Protein AF-A0A074V867-F1 (afdb_monomer)

Radius of gyration: 26.37 Å; Cα contacts (8 Å, |Δi|>4): 200; chains: 1; bounding box: 48×87×54 Å

Nearest PDB structures (foldseek):
  7bl5-assembly1_7  TM=7.070E-01  e=6.295E-13  Escherichia coli str. K-12 substr. MG1655
  1v9f-assembly1_A  TM=9.828E-01  e=3.959E-04  Escherichia coli
  7aoi-assembly1_XP  TM=4.740E-01  e=5.397E-05  Trypanosoma brucei
  5z81-assembly1_C  TM=8.883E-01  e=3.173E-02  Vibrio cholerae O395
  7oyc-assembly1_E2  TM=6.529E-01  e=2.178E-01  Xenopus laevis

InterPro domains:
  IPR002942 RNA-binding S4 domain [PF01479] (41-83)
  IPR036986 RNA-binding S4 domain superfamily [G3DSA:3.10.290.10] (28-96)

Secondary structure (DSSP, 8-state):
--------------------------EEEEEE--GGGTTSBHHHHHHHH-TTS-HHHHHHHHHTT-EEETTEE--TTPBP-SSPEEEEEE---GGGGGG--------EEEE-SS-EEE-PPTT--SS-BTTBSSSSHHHHHHHH-GGGGG--

pLDDT: mean 81.66, std 17.99, range [36.31, 97.25]

Sequence (152 aa):
MKDTSLLENDDDYNDDLPFTADDSTQSYKNWTVPNELAGLRLDAALAKLAPEFSRSRLTAGIKDGHVTVNGSVVPPKYKLIGGEAIQAAIQQDESQLAFIPQAMSLDIIYEDDSVLVLNKPAGLVVHPAAGNWQGTLLNGLLAYCPALTQVP

Mean predicted aligned error: 13.16 Å

Structure (mmCIF, N/CA/C/O backbone):
data_AF-A0A074V867-F1
#
_entry.id   AF-A0A074V867-F1
#
loop_
_atom_site.group_PDB
_atom_site.id
_atom_site.type_symbol
_atom_site.label_atom_id
_atom_site.label_alt_id
_atom_site.label_comp_id
_atom_site.label_asym_id
_atom_site.label_entity_id
_atom_site.label_seq_id
_atom_site.pdbx_PDB_ins_code
_atom_site.Cartn_x
_atom_site.Cartn_y
_atom_site.Cartn_z
_atom_site.occupancy
_atom_site.B_iso_or_equiv
_atom_site.auth_seq_id
_atom_site.auth_comp_id
_atom_site.auth_asym_id
_atom_site.auth_atom_id
_atom_site.pdbx_PDB_model_num
ATOM 1 N N . MET A 1 1 ? 20.063 73.993 -5.279 1.00 46.00 1 MET A N 1
ATOM 2 C CA . MET A 1 1 ? 18.841 74.088 -6.105 1.00 46.00 1 MET A CA 1
ATOM 3 C C . MET A 1 1 ? 18.979 73.190 -7.322 1.00 46.00 1 MET A C 1
ATOM 5 O O . MET A 1 1 ? 19.557 73.611 -8.317 1.00 46.00 1 MET A O 1
ATOM 9 N N . LYS A 1 2 ? 18.496 71.954 -7.195 1.00 36.59 2 LYS A N 1
ATOM 10 C CA . LYS A 1 2 ? 17.639 71.247 -8.156 1.00 36.59 2 LYS A CA 1
ATOM 11 C C . LYS A 1 2 ? 17.345 69.870 -7.562 1.00 36.59 2 LYS A C 1
ATOM 13 O O . LYS A 1 2 ? 18.246 69.053 -7.421 1.00 36.59 2 LYS A O 1
ATOM 18 N N . ASP A 1 3 ? 16.094 69.720 -7.148 1.00 40.88 3 ASP A N 1
ATOM 19 C CA . ASP A 1 3 ? 15.431 68.473 -6.792 1.00 40.88 3 ASP A CA 1
ATOM 20 C C . ASP A 1 3 ? 15.442 67.477 -7.951 1.00 40.88 3 ASP A C 1
ATOM 22 O O . ASP A 1 3 ? 15.257 67.860 -9.109 1.00 40.88 3 ASP A O 1
ATOM 26 N N . THR A 1 4 ? 15.610 66.195 -7.634 1.00 40.22 4 THR A N 1
ATOM 27 C CA . THR A 1 4 ? 15.190 65.031 -8.441 1.00 40.22 4 THR A CA 1
ATOM 28 C C . THR A 1 4 ? 15.144 63.849 -7.457 1.00 40.22 4 THR A C 1
ATOM 30 O O . THR A 1 4 ? 16.183 63.365 -7.030 1.00 40.22 4 THR A O 1
ATOM 33 N N . SER A 1 5 ? 14.036 63.689 -6.731 1.00 36.31 5 SER A N 1
ATOM 34 C CA . SER A 1 5 ? 12.913 62.779 -7.021 1.00 36.31 5 SER A CA 1
ATOM 35 C C . SER A 1 5 ? 13.199 61.295 -6.736 1.00 36.31 5 SER A C 1
ATOM 37 O O . SER A 1 5 ? 13.938 60.656 -7.476 1.00 36.31 5 SER A O 1
ATOM 39 N N . LEU A 1 6 ? 12.521 60.804 -5.691 1.00 43.81 6 LEU A N 1
ATOM 40 C CA . LEU A 1 6 ? 11.861 59.499 -5.540 1.00 43.81 6 LEU A CA 1
ATOM 41 C C . LEU A 1 6 ? 12.552 58.257 -6.114 1.00 43.81 6 LEU A C 1
ATOM 43 O O . LEU A 1 6 ? 12.471 58.021 -7.314 1.00 43.81 6 LEU A O 1
ATOM 47 N N . LEU A 1 7 ? 13.024 57.394 -5.212 1.00 39.78 7 LEU A N 1
ATOM 48 C CA . LEU A 1 7 ? 12.693 55.967 -5.219 1.00 39.78 7 LEU A CA 1
ATOM 49 C C . LEU A 1 7 ? 12.555 55.513 -3.758 1.00 39.78 7 LEU A C 1
ATOM 51 O O . LEU A 1 7 ? 13.544 55.373 -3.041 1.00 39.78 7 LEU A O 1
ATOM 55 N N . GLU A 1 8 ? 11.307 55.365 -3.317 1.00 48.44 8 GLU A N 1
ATOM 56 C CA . GLU A 1 8 ? 10.944 54.450 -2.235 1.00 48.44 8 GLU A CA 1
ATOM 57 C C . GLU A 1 8 ? 11.254 53.033 -2.730 1.00 48.44 8 GLU A C 1
ATOM 59 O O . GLU A 1 8 ? 10.860 52.691 -3.841 1.00 48.44 8 GLU A O 1
ATOM 64 N N . ASN A 1 9 ? 11.961 52.236 -1.934 1.00 41.97 9 ASN A N 1
ATOM 65 C CA . ASN A 1 9 ? 11.934 50.779 -2.024 1.00 41.97 9 ASN A CA 1
ATOM 66 C C . ASN A 1 9 ? 11.987 50.254 -0.587 1.00 41.97 9 ASN A C 1
ATOM 68 O O . ASN A 1 9 ? 13.055 50.155 0.020 1.00 41.97 9 ASN A O 1
ATOM 72 N N . ASP A 1 10 ? 10.793 50.013 -0.047 1.00 46.00 10 ASP A N 1
ATOM 73 C CA . ASP A 1 10 ? 10.553 49.092 1.059 1.00 46.00 10 ASP A CA 1
ATOM 74 C C . ASP A 1 10 ? 10.876 47.679 0.563 1.00 46.00 10 ASP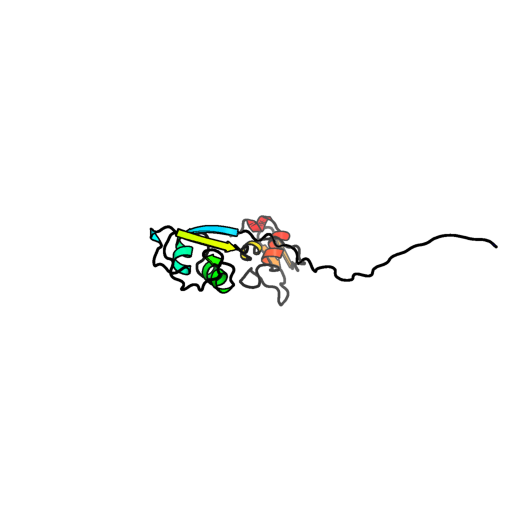 A C 1
ATOM 76 O O . ASP A 1 10 ? 10.021 47.008 -0.010 1.00 46.00 10 ASP A O 1
ATOM 80 N N . ASP A 1 11 ? 12.108 47.226 0.778 1.00 42.25 11 ASP A N 1
ATOM 81 C CA . ASP A 1 11 ? 12.430 45.801 0.712 1.00 42.25 11 ASP A CA 1
ATOM 82 C C . ASP A 1 11 ? 12.539 45.278 2.150 1.00 42.25 11 ASP A C 1
ATOM 84 O O . ASP A 1 11 ? 13.620 45.100 2.718 1.00 42.25 11 ASP A O 1
ATOM 88 N N . ASP A 1 12 ? 11.360 45.096 2.748 1.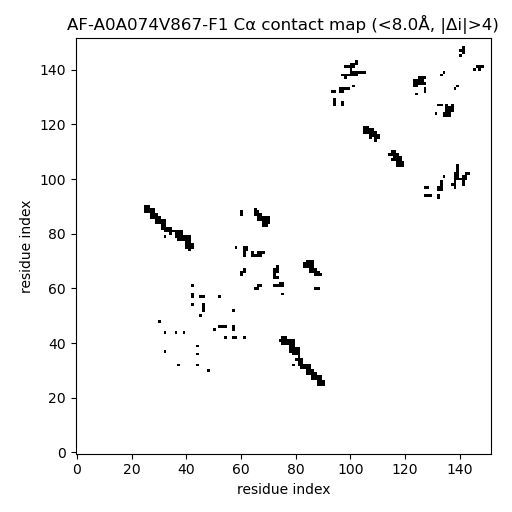00 41.97 12 ASP A N 1
ATOM 89 C CA . ASP A 1 12 ? 11.131 44.309 3.957 1.00 41.97 12 ASP A CA 1
ATOM 90 C C . ASP A 1 12 ? 11.496 42.849 3.649 1.00 41.97 12 ASP A C 1
ATOM 92 O O . ASP A 1 12 ? 10.736 42.092 3.040 1.00 41.97 12 ASP A O 1
ATOM 96 N N . TYR A 1 13 ? 12.729 42.483 3.995 1.00 48.25 13 TYR A N 1
ATOM 97 C CA . TYR A 1 13 ? 13.297 41.153 3.810 1.00 48.25 13 TYR A CA 1
ATOM 98 C C . TYR A 1 13 ? 12.689 40.192 4.844 1.00 48.25 13 TYR A C 1
ATOM 100 O O . TYR A 1 13 ? 13.340 39.787 5.807 1.00 48.25 13 TYR A O 1
ATOM 108 N N . ASN A 1 14 ? 11.414 39.847 4.667 1.00 45.97 14 ASN A N 1
ATOM 109 C CA . ASN A 1 14 ? 10.770 38.787 5.430 1.00 45.97 14 ASN A CA 1
ATOM 110 C C . ASN A 1 14 ? 11.100 37.431 4.782 1.00 45.97 14 ASN A C 1
ATOM 112 O O . ASN A 1 14 ? 10.341 36.910 3.965 1.00 45.97 14 ASN A O 1
ATOM 116 N N . ASP A 1 15 ? 12.266 36.885 5.131 1.00 46.69 15 ASP A N 1
ATOM 117 C CA . ASP A 1 15 ? 12.773 35.566 4.711 1.00 46.69 15 ASP A CA 1
ATOM 118 C C . ASP A 1 15 ? 12.136 34.416 5.516 1.00 46.69 15 ASP A C 1
ATOM 120 O O . ASP A 1 15 ? 12.802 33.481 5.951 1.00 46.69 15 ASP A O 1
ATOM 124 N N . ASP A 1 16 ? 10.823 34.494 5.725 1.00 49.41 16 ASP A N 1
ATOM 125 C CA . ASP A 1 16 ? 10.004 33.401 6.245 1.00 49.41 16 ASP A CA 1
ATOM 126 C C . ASP A 1 16 ? 9.072 32.937 5.123 1.00 49.41 16 ASP A C 1
ATOM 128 O O . ASP A 1 16 ? 7.853 33.120 5.153 1.00 49.41 16 ASP A O 1
ATOM 132 N N . LEU A 1 17 ? 9.658 32.331 4.086 1.00 46.66 17 LEU A N 1
ATOM 133 C CA . LEU A 1 17 ? 8.893 31.469 3.194 1.00 46.66 17 LEU A CA 1
ATOM 134 C C . LEU A 1 17 ? 8.527 30.211 3.993 1.00 46.66 17 LEU A C 1
ATOM 136 O O . LEU A 1 17 ? 9.422 29.416 4.301 1.00 46.66 17 LEU A O 1
ATOM 140 N N . PRO A 1 18 ? 7.247 29.973 4.341 1.00 40.50 18 PRO A N 1
ATOM 141 C CA . PRO A 1 18 ? 6.871 28.678 4.868 1.00 40.50 18 PRO A CA 1
ATOM 142 C C . PRO A 1 18 ? 7.221 27.640 3.805 1.00 40.50 18 PRO A C 1
ATOM 144 O O . PRO A 1 18 ? 6.757 27.707 2.667 1.00 40.50 18 PRO A O 1
ATOM 147 N N . PHE A 1 19 ? 8.057 26.681 4.195 1.00 40.59 19 PHE A N 1
ATOM 148 C CA . PHE A 1 19 ? 8.263 25.433 3.480 1.00 40.59 19 PHE A CA 1
ATOM 149 C C . PHE A 1 19 ? 6.905 24.728 3.415 1.00 40.59 19 PHE A C 1
ATOM 151 O O . PHE A 1 19 ? 6.546 23.947 4.297 1.00 40.59 19 PHE A O 1
ATOM 158 N N . THR A 1 20 ? 6.093 25.058 2.412 1.00 38.41 20 THR A N 1
ATOM 159 C CA . THR A 1 20 ? 4.911 24.277 2.076 1.00 38.41 20 THR A CA 1
ATOM 160 C C . THR A 1 20 ? 5.443 22.989 1.479 1.00 38.41 20 THR A C 1
ATOM 162 O O . THR A 1 20 ? 5.730 22.914 0.285 1.00 38.41 20 THR A O 1
ATOM 165 N N . ALA A 1 21 ? 5.669 22.008 2.355 1.00 46.66 21 ALA A N 1
ATOM 166 C CA . ALA A 1 21 ? 5.802 20.624 1.956 1.00 46.66 21 ALA A CA 1
ATOM 167 C C . ALA A 1 21 ? 4.622 20.322 1.032 1.00 46.66 21 ALA A C 1
ATOM 169 O O . ALA A 1 21 ? 3.470 20.548 1.405 1.00 46.66 21 ALA A O 1
ATOM 170 N N . ASP A 1 22 ? 4.960 19.927 -0.189 1.00 41.81 22 ASP A N 1
ATOM 171 C CA . ASP A 1 22 ? 4.044 19.566 -1.258 1.00 41.81 22 ASP A CA 1
ATOM 172 C C . ASP A 1 22 ? 2.920 18.690 -0.676 1.00 41.81 22 ASP A C 1
ATOM 174 O O . ASP A 1 22 ? 3.184 17.628 -0.103 1.00 41.81 22 ASP A O 1
ATOM 178 N N . ASP A 1 23 ? 1.686 19.198 -0.720 1.00 43.28 23 ASP A N 1
ATOM 179 C CA . ASP A 1 23 ? 0.500 18.578 -0.131 1.00 43.28 23 ASP A CA 1
ATOM 180 C C . ASP A 1 23 ? 0.173 17.313 -0.929 1.00 43.28 23 ASP A C 1
ATOM 182 O O . ASP A 1 23 ? -0.571 17.315 -1.915 1.00 43.28 23 ASP A O 1
ATOM 186 N N . SER A 1 24 ? 0.795 16.203 -0.539 1.00 50.78 24 SER A N 1
ATOM 187 C CA . SER A 1 24 ? 0.458 14.877 -1.027 1.00 50.78 24 SER A CA 1
ATOM 188 C C . SER A 1 24 ? -0.973 14.574 -0.600 1.00 50.78 24 SER A C 1
ATOM 190 O O . SER A 1 24 ? -1.186 14.098 0.508 1.00 50.78 24 SER A O 1
ATOM 192 N N . THR A 1 25 ? -1.929 14.895 -1.475 1.00 53.16 25 THR A N 1
ATOM 193 C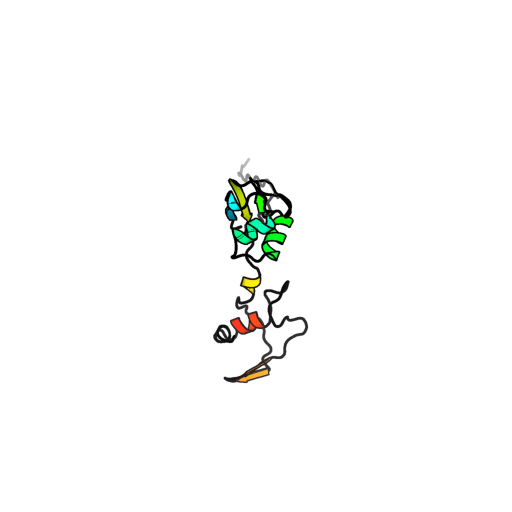 CA . THR A 1 25 ? -3.379 14.632 -1.408 1.00 53.16 25 THR A CA 1
ATOM 194 C C . THR A 1 25 ? -3.733 13.427 -0.518 1.00 53.16 25 THR A C 1
ATOM 196 O O . THR A 1 25 ? -3.909 12.301 -0.993 1.00 53.16 25 THR A O 1
ATOM 199 N N . GLN A 1 26 ? -3.816 13.633 0.799 1.00 62.84 26 GLN A N 1
ATOM 200 C CA . GLN A 1 26 ? -4.036 12.547 1.749 1.00 62.84 26 GLN A CA 1
ATOM 201 C C . GLN A 1 26 ? -5.510 12.151 1.652 1.00 62.84 26 GLN A C 1
ATOM 203 O O . GLN A 1 26 ? -6.400 12.875 2.098 1.00 62.84 26 GLN A O 1
ATOM 208 N N . SER A 1 27 ? -5.795 11.004 1.035 1.00 79.38 27 SER A N 1
A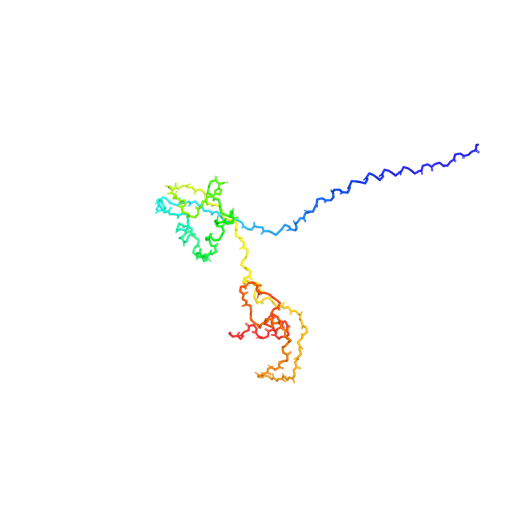TOM 209 C CA . SER A 1 27 ? -7.169 10.506 0.949 1.00 79.38 27 SER A CA 1
ATOM 210 C C . SER A 1 27 ? -7.604 9.913 2.292 1.00 79.38 27 SER A C 1
ATOM 212 O O . SER A 1 27 ? -6.905 9.079 2.870 1.00 79.38 27 SER A O 1
ATOM 214 N N . TYR A 1 28 ? -8.763 10.330 2.803 1.00 86.56 28 TYR A N 1
ATOM 215 C CA . TYR A 1 28 ? -9.323 9.809 4.051 1.00 86.56 28 TYR A CA 1
ATOM 216 C C . TYR A 1 28 ? -10.500 8.887 3.770 1.00 86.56 28 TYR A C 1
ATOM 218 O O . TYR A 1 28 ? -11.355 9.180 2.931 1.00 86.56 28 TYR A O 1
ATOM 226 N N . LYS A 1 29 ? -10.580 7.793 4.525 1.00 90.38 29 LYS A N 1
ATOM 227 C CA . LYS A 1 29 ? -11.723 6.887 4.515 1.00 90.38 29 LYS A CA 1
ATOM 228 C C . LYS A 1 29 ? -12.345 6.818 5.903 1.00 90.38 29 LYS A C 1
ATOM 230 O O . LYS A 1 29 ? -11.638 6.698 6.902 1.00 90.38 29 LYS A O 1
ATOM 235 N N . ASN A 1 30 ? -13.669 6.940 5.949 1.00 93.00 30 ASN A N 1
ATOM 236 C CA . ASN A 1 30 ? -14.435 6.993 7.188 1.00 93.00 30 ASN A CA 1
ATOM 237 C C . ASN A 1 30 ? -15.365 5.785 7.281 1.00 93.00 30 ASN A C 1
ATOM 239 O O . ASN A 1 30 ? -15.990 5.399 6.292 1.00 93.00 30 ASN A O 1
ATOM 243 N N . TRP A 1 31 ? -15.494 5.237 8.482 1.00 93.94 31 TRP A N 1
ATOM 244 C CA . TRP A 1 31 ? -16.449 4.185 8.804 1.00 93.94 31 TRP A CA 1
ATOM 245 C C . TRP A 1 31 ? -17.119 4.490 10.134 1.00 93.94 31 TRP A C 1
ATOM 247 O O . TRP A 1 31 ? -16.490 5.002 11.055 1.00 93.94 31 TRP A O 1
ATOM 257 N N . THR A 1 32 ? -18.381 4.106 10.261 1.00 94.62 32 THR A N 1
ATOM 258 C CA . THR A 1 32 ? -19.041 4.013 11.564 1.00 94.62 32 THR A CA 1
ATOM 259 C C . THR A 1 32 ? -19.007 2.559 12.001 1.00 94.62 32 THR A C 1
ATOM 261 O O . THR A 1 32 ? -19.394 1.684 11.228 1.00 94.62 32 THR A O 1
ATOM 264 N N . VAL A 1 33 ? -18.533 2.291 13.216 1.00 93.44 33 VAL A N 1
ATOM 265 C CA . VAL A 1 33 ? -18.439 0.934 13.765 1.00 93.44 33 VAL A CA 1
ATOM 266 C C . VAL A 1 33 ? -19.853 0.393 13.993 1.00 93.44 33 VAL A C 1
ATOM 268 O O . VAL A 1 33 ? -20.574 0.929 14.835 1.00 93.44 33 VAL A O 1
ATOM 271 N N . PRO A 1 34 ? -20.282 -0.673 13.297 1.00 91.69 34 PRO A N 1
ATOM 272 C CA . PRO A 1 34 ? -21.556 -1.315 13.579 1.00 91.69 34 PRO A CA 1
ATOM 273 C C . PRO A 1 34 ? -21.535 -1.946 14.973 1.00 91.69 34 PRO A C 1
ATOM 275 O O . PRO A 1 34 ? -20.507 -2.468 15.407 1.00 91.69 34 PRO A O 1
ATOM 278 N N . ASN A 1 35 ? -22.685 -1.988 15.647 1.00 91.88 35 ASN A N 1
ATOM 279 C CA . ASN A 1 35 ? -22.804 -2.612 16.974 1.00 91.88 35 ASN A CA 1
ATOM 280 C C . ASN A 1 35 ? -22.398 -4.099 16.980 1.00 91.88 35 ASN A C 1
ATOM 282 O O . ASN A 1 35 ? -21.955 -4.618 17.996 1.00 91.88 35 ASN A O 1
ATOM 286 N N . GLU A 1 36 ? -22.481 -4.779 15.836 1.00 92.81 36 GLU A N 1
ATOM 287 C CA . GLU A 1 36 ? -22.030 -6.166 15.639 1.00 92.81 36 GLU A CA 1
ATOM 288 C C . GLU A 1 36 ? -20.513 -6.348 15.812 1.00 92.81 36 GLU A C 1
ATOM 290 O O . GLU A 1 36 ? -20.035 -7.457 16.052 1.00 92.81 36 GLU A O 1
ATOM 295 N N . LEU A 1 37 ? -19.743 -5.265 15.674 1.00 90.31 37 LEU A N 1
ATOM 296 C CA . LEU A 1 37 ? -18.295 -5.252 15.874 1.00 90.31 37 LEU A CA 1
ATOM 297 C C . LEU A 1 37 ? -17.901 -4.762 17.277 1.00 90.31 37 LEU A C 1
ATOM 299 O O . LEU A 1 37 ? -16.706 -4.684 17.575 1.00 90.31 37 LEU A O 1
ATOM 303 N N . ALA A 1 38 ? -18.871 -4.473 18.149 1.00 91.12 38 ALA A N 1
ATOM 304 C CA . ALA A 1 38 ? -18.614 -4.118 19.538 1.00 91.12 38 ALA A CA 1
ATOM 305 C C . ALA A 1 38 ? -17.853 -5.237 20.272 1.00 91.12 38 ALA A C 1
ATOM 307 O O . ALA A 1 38 ? -18.049 -6.432 20.045 1.00 91.12 38 ALA A O 1
ATOM 308 N N . GLY A 1 39 ? -16.941 -4.847 21.157 1.00 91.38 39 GLY A N 1
ATOM 309 C CA . GLY A 1 39 ? -16.051 -5.744 21.892 1.00 91.38 39 GLY A CA 1
ATOM 310 C C . GLY A 1 39 ? -14.846 -6.247 21.090 1.00 91.38 39 GLY A C 1
ATOM 311 O O . GLY A 1 39 ? -13.909 -6.787 21.693 1.00 91.38 39 GLY A O 1
ATOM 312 N N . LEU A 1 40 ? -14.819 -6.051 19.765 1.00 93.38 40 LEU A N 1
ATOM 313 C CA . LEU A 1 40 ? -13.640 -6.338 18.955 1.00 93.38 40 LEU A CA 1
ATOM 314 C C . LEU A 1 40 ? -12.559 -5.283 19.170 1.00 93.38 40 LEU A C 1
ATOM 316 O O . LEU A 1 40 ? -12.810 -4.131 19.518 1.00 93.38 40 LEU A O 1
ATOM 320 N N . ARG A 1 41 ? -11.322 -5.705 18.933 1.00 94.00 41 ARG A N 1
ATOM 321 C CA . ARG A 1 41 ? -10.184 -4.797 18.852 1.00 94.00 41 ARG A CA 1
ATOM 322 C C . ARG A 1 41 ? -10.239 -4.003 17.550 1.00 94.00 41 ARG A C 1
ATOM 324 O O . ARG A 1 41 ? -10.687 -4.543 16.538 1.00 94.00 41 ARG A O 1
ATOM 331 N N . LEU A 1 42 ? -9.724 -2.776 17.568 1.00 92.88 42 LEU A N 1
ATOM 332 C CA . LEU A 1 42 ? -9.674 -1.886 16.409 1.00 92.88 42 LEU A CA 1
ATOM 333 C C . LEU A 1 42 ? -9.061 -2.563 15.175 1.00 92.88 42 LEU A C 1
ATOM 335 O O . LEU A 1 42 ? -9.652 -2.510 14.101 1.00 92.88 42 LEU A O 1
ATOM 339 N N . ASP A 1 43 ? -7.928 -3.253 15.328 1.00 90.94 43 ASP A N 1
ATOM 340 C CA . ASP A 1 43 ? -7.276 -3.979 14.228 1.00 90.94 43 ASP A CA 1
ATOM 341 C C . ASP A 1 43 ? -8.171 -5.067 13.603 1.00 90.94 43 ASP A C 1
ATOM 343 O O . ASP A 1 43 ? -8.272 -5.190 12.380 1.00 90.94 43 ASP A O 1
ATOM 347 N N . ALA A 1 44 ? -8.868 -5.835 14.438 1.00 91.56 44 ALA A N 1
ATOM 348 C CA . ALA A 1 44 ? -9.783 -6.885 14.008 1.00 91.56 44 ALA A CA 1
ATOM 349 C C . ALA A 1 44 ? -11.069 -6.331 13.377 1.00 91.56 44 ALA A C 1
ATOM 351 O O . ALA A 1 44 ? -11.584 -6.925 12.429 1.00 91.56 44 ALA A O 1
ATOM 352 N N . ALA A 1 45 ? -11.587 -5.215 13.892 1.00 93.38 45 ALA A N 1
ATOM 353 C CA . ALA A 1 45 ? -12.758 -4.548 13.339 1.00 93.38 45 ALA A CA 1
ATOM 354 C C . ALA A 1 45 ? -12.445 -3.903 11.983 1.00 93.38 45 ALA A C 1
ATOM 356 O O . ALA A 1 45 ? -13.195 -4.106 11.031 1.00 93.38 45 ALA A O 1
ATOM 357 N N . LEU A 1 46 ? -11.304 -3.219 11.850 1.00 91.62 46 LEU A N 1
ATOM 358 C CA . LEU A 1 46 ? -10.870 -2.634 10.579 1.00 91.62 46 LEU A CA 1
ATOM 359 C C . LEU A 1 46 ? -10.636 -3.685 9.500 1.00 91.62 46 LEU A C 1
ATOM 361 O O . LEU A 1 46 ? -11.046 -3.481 8.365 1.00 91.62 46 LEU A O 1
ATOM 365 N N . ALA A 1 47 ? -10.076 -4.845 9.851 1.00 90.62 47 ALA A N 1
ATOM 366 C CA . ALA A 1 47 ? -9.928 -5.947 8.900 1.00 90.62 47 ALA A CA 1
ATOM 367 C C . ALA A 1 47 ? -11.273 -6.471 8.351 1.00 90.62 47 ALA A C 1
ATOM 369 O O . ALA A 1 47 ? -11.285 -7.130 7.315 1.00 90.62 47 ALA A O 1
ATOM 370 N N . LYS A 1 48 ? -12.392 -6.221 9.047 1.00 91.62 48 LYS A N 1
ATOM 371 C CA . LYS A 1 48 ? -13.748 -6.543 8.575 1.00 91.62 48 LYS A CA 1
ATOM 372 C C . LYS A 1 48 ? -14.398 -5.380 7.822 1.00 91.62 48 LYS A C 1
ATOM 374 O O . LYS A 1 48 ? -15.112 -5.622 6.858 1.00 91.62 48 LYS A O 1
ATOM 379 N N . LEU A 1 49 ? -14.173 -4.143 8.270 1.00 90.50 49 LEU A N 1
ATOM 380 C CA . LEU A 1 49 ? -14.754 -2.928 7.680 1.00 90.50 49 LEU A CA 1
ATOM 381 C C . LEU A 1 49 ? -14.067 -2.490 6.383 1.00 90.50 49 LEU A C 1
ATOM 383 O O . LEU A 1 49 ? -14.688 -1.820 5.559 1.00 90.50 49 LEU A O 1
ATOM 387 N N . ALA A 1 50 ? -12.795 -2.848 6.225 1.00 89.00 50 ALA A N 1
ATOM 388 C CA . ALA A 1 50 ? -11.948 -2.420 5.124 1.00 89.00 50 ALA A CA 1
ATOM 389 C C . ALA A 1 50 ? -11.170 -3.616 4.529 1.00 89.00 50 ALA A C 1
ATOM 391 O O . ALA A 1 50 ? -9.938 -3.665 4.617 1.00 89.00 50 ALA A O 1
ATOM 392 N N . PRO A 1 51 ? -11.875 -4.627 3.977 1.00 87.12 51 PRO A N 1
ATOM 393 C CA . PRO A 1 51 ? -11.263 -5.852 3.453 1.00 87.12 51 PRO A CA 1
ATOM 394 C C . PRO A 1 51 ? -10.335 -5.614 2.252 1.00 87.12 51 PRO A C 1
ATOM 396 O O . PRO A 1 51 ? -9.534 -6.481 1.916 1.00 87.12 51 PRO A O 1
ATOM 399 N N . GLU A 1 52 ? -10.423 -4.449 1.613 1.00 84.50 52 GLU A N 1
ATOM 400 C CA . GLU A 1 52 ? -9.534 -4.021 0.535 1.00 84.50 52 GLU A CA 1
ATOM 401 C C . GLU A 1 52 ? -8.095 -3.732 0.994 1.00 84.50 52 GLU A C 1
ATOM 403 O O . GLU A 1 52 ? -7.193 -3.679 0.160 1.00 84.50 52 GLU A O 1
ATOM 408 N N . PHE A 1 53 ? -7.851 -3.561 2.300 1.00 85.50 53 PHE A N 1
ATOM 409 C CA . PHE A 1 53 ? -6.511 -3.334 2.840 1.00 85.50 53 PHE A CA 1
ATOM 410 C C . PHE A 1 53 ? -5.970 -4.571 3.552 1.00 85.50 53 PHE A C 1
ATOM 412 O O . PHE A 1 53 ? -6.671 -5.277 4.280 1.00 85.50 53 PHE A O 1
ATOM 419 N N . SER A 1 54 ? -4.665 -4.805 3.410 1.00 84.56 54 SER A N 1
ATOM 420 C CA . SER A 1 54 ? -4.002 -5.878 4.143 1.00 84.56 54 SER A CA 1
ATOM 421 C C . SER A 1 54 ? -3.969 -5.586 5.649 1.00 84.56 54 SER A C 1
ATOM 423 O O . SER A 1 54 ? -3.864 -4.443 6.103 1.00 84.56 54 SER A O 1
ATOM 425 N N . ARG A 1 55 ? -4.005 -6.648 6.463 1.00 86.50 55 ARG A N 1
ATOM 426 C CA . ARG A 1 55 ? -3.931 -6.532 7.930 1.00 86.50 55 ARG A CA 1
ATOM 427 C C . ARG A 1 55 ? -2.664 -5.832 8.414 1.00 86.50 55 ARG A C 1
ATOM 429 O O . ARG A 1 55 ? -2.725 -5.066 9.375 1.00 86.50 55 ARG A O 1
ATOM 436 N N . SER A 1 56 ? -1.523 -6.108 7.781 1.00 83.69 56 SER A N 1
ATOM 437 C CA . SER A 1 56 ? -0.243 -5.475 8.113 1.00 83.69 56 SER A CA 1
ATOM 438 C C . SER A 1 56 ? -0.297 -3.968 7.878 1.00 83.69 56 SER A C 1
ATOM 440 O O . SER A 1 56 ? 0.120 -3.219 8.756 1.00 83.69 56 SER A O 1
ATOM 442 N N . ARG A 1 57 ? -0.892 -3.531 6.761 1.00 83.50 57 ARG A N 1
ATOM 443 C CA . ARG A 1 57 ? -1.072 -2.116 6.420 1.00 83.50 57 ARG A CA 1
ATOM 444 C C . ARG A 1 57 ? -1.995 -1.398 7.395 1.00 83.50 57 ARG A C 1
ATOM 446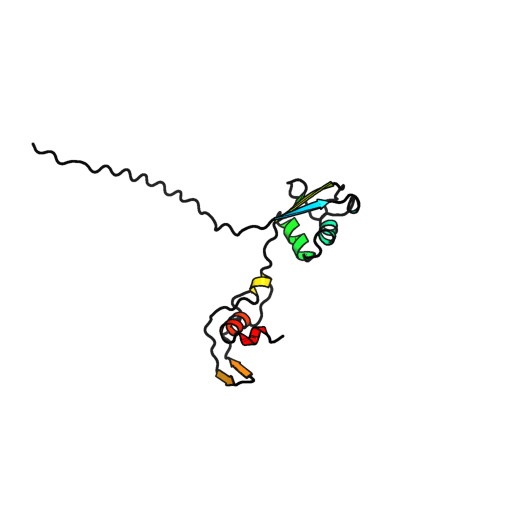 O O . ARG A 1 57 ? -1.619 -0.359 7.922 1.00 83.50 57 ARG A O 1
ATOM 453 N N . LEU A 1 58 ? -3.156 -1.978 7.703 1.00 87.62 58 LEU A N 1
ATOM 454 C CA . LEU A 1 58 ? -4.063 -1.417 8.712 1.00 87.62 58 LEU A CA 1
ATOM 455 C C . LEU A 1 58 ? -3.373 -1.307 10.079 1.00 87.62 58 LEU A C 1
ATOM 457 O O . LEU A 1 58 ? -3.476 -0.289 10.753 1.00 87.62 58 LEU A O 1
ATOM 461 N N . THR A 1 59 ? -2.616 -2.331 10.476 1.00 86.06 59 THR A N 1
ATOM 462 C CA . THR A 1 59 ? -1.889 -2.325 11.754 1.00 86.06 59 THR A CA 1
ATOM 463 C C . THR A 1 59 ? -0.777 -1.277 11.789 1.00 86.06 59 THR A C 1
ATOM 465 O O . THR A 1 59 ? -0.587 -0.653 12.832 1.00 86.06 59 THR A O 1
ATOM 468 N N . ALA A 1 60 ? -0.044 -1.092 10.687 1.00 86.38 60 ALA A N 1
ATOM 469 C CA . ALA A 1 60 ? 0.959 -0.038 10.552 1.00 86.38 60 ALA A CA 1
ATOM 470 C C . ALA A 1 60 ? 0.299 1.342 10.655 1.00 86.38 60 ALA A C 1
ATOM 472 O O . ALA A 1 60 ? 0.634 2.096 11.557 1.00 86.38 60 ALA A O 1
ATOM 473 N N . GLY A 1 61 ? -0.759 1.596 9.878 1.00 88.06 61 GLY A N 1
ATOM 474 C CA . GLY A 1 61 ? -1.490 2.865 9.918 1.00 88.06 61 GLY A CA 1
ATOM 475 C C . GLY A 1 61 ? -2.029 3.229 11.306 1.00 88.06 61 GLY A C 1
ATOM 476 O O . GLY A 1 61 ? -1.966 4.388 11.700 1.00 88.06 61 GLY A O 1
ATOM 477 N N . ILE A 1 62 ? -2.504 2.255 12.093 1.00 90.00 62 ILE A N 1
ATOM 478 C CA . ILE A 1 62 ? -2.911 2.519 13.485 1.00 90.00 62 ILE A CA 1
ATOM 479 C C . ILE A 1 62 ? -1.705 2.903 14.356 1.00 90.00 62 ILE A C 1
ATOM 481 O O . ILE A 1 62 ? -1.805 3.813 15.175 1.00 90.00 62 ILE A O 1
ATOM 485 N N . LYS A 1 63 ? -0.571 2.206 14.214 1.00 87.62 63 LYS A N 1
ATOM 486 C CA . LYS A 1 63 ? 0.648 2.492 14.991 1.00 87.62 63 LYS A CA 1
ATOM 487 C C . LYS A 1 63 ? 1.258 3.845 14.637 1.00 87.62 63 LYS A C 1
ATOM 489 O O . LYS A 1 63 ? 1.741 4.524 15.535 1.00 87.62 63 LYS A O 1
ATOM 494 N N . ASP A 1 64 ? 1.182 4.219 13.367 1.00 87.69 64 ASP A N 1
ATOM 495 C CA . ASP A 1 64 ? 1.730 5.463 12.831 1.00 87.69 64 ASP A CA 1
ATOM 496 C C . ASP A 1 64 ? 0.789 6.659 13.075 1.00 87.69 64 ASP A C 1
ATOM 498 O O . ASP A 1 64 ? 1.103 7.787 12.716 1.00 87.69 64 ASP A O 1
ATOM 502 N N . GLY A 1 65 ? -0.372 6.433 13.706 1.00 88.81 65 GLY A N 1
ATOM 503 C CA . GLY A 1 65 ? -1.336 7.485 14.040 1.00 88.81 65 GLY A CA 1
ATOM 504 C C . GLY A 1 65 ? -2.213 7.937 12.871 1.00 88.81 65 GLY A C 1
ATOM 505 O O . GLY A 1 65 ? -3.006 8.861 13.023 1.00 88.81 65 GLY A O 1
ATOM 506 N N . HIS A 1 66 ? -2.143 7.254 11.729 1.00 89.62 66 HIS A N 1
ATOM 507 C CA . HIS A 1 66 ? -2.981 7.512 10.556 1.00 89.62 66 HIS A CA 1
ATOM 508 C C . HIS A 1 66 ? -4.430 7.044 10.730 1.00 89.62 66 HIS A C 1
ATOM 510 O O . HIS A 1 66 ? -5.263 7.300 9.865 1.00 89.62 66 HIS A O 1
ATOM 516 N N . VAL A 1 67 ? -4.755 6.353 11.825 1.00 92.12 67 VAL A N 1
ATOM 517 C CA . VAL A 1 67 ? -6.117 5.920 12.148 1.00 92.12 67 VAL A CA 1
ATOM 518 C C . VAL A 1 67 ? -6.562 6.540 13.464 1.00 92.12 67 VAL A C 1
ATOM 520 O O . VAL A 1 67 ? -5.914 6.360 14.496 1.00 92.12 67 VAL A O 1
ATOM 523 N N . THR A 1 68 ? -7.711 7.209 13.440 1.00 93.75 68 THR A N 1
ATOM 524 C CA . THR A 1 68 ? -8.352 7.788 14.619 1.00 93.75 68 THR A CA 1
ATOM 525 C C . THR A 1 68 ? -9.715 7.155 14.882 1.00 93.75 68 THR A C 1
ATOM 527 O O . THR A 1 68 ? -10.418 6.720 13.968 1.00 93.75 68 THR A O 1
ATOM 530 N N . VAL A 1 69 ? -10.087 7.101 16.160 1.00 94.88 69 VAL A N 1
ATOM 531 C CA . VAL A 1 69 ? -11.411 6.704 16.646 1.00 94.88 69 VAL A CA 1
ATOM 532 C C . VAL A 1 69 ? -11.995 7.901 17.384 1.00 94.88 69 VAL A C 1
ATOM 534 O O . VAL A 1 69 ? -11.393 8.396 18.335 1.00 94.88 69 VAL A O 1
ATOM 537 N N . ASN A 1 70 ? -13.138 8.405 16.922 1.00 93.75 70 ASN A N 1
ATOM 538 C CA . ASN A 1 70 ? -13.765 9.640 17.401 1.00 93.75 70 ASN A CA 1
ATOM 539 C C . ASN A 1 70 ? -12.776 10.825 17.455 1.00 93.75 70 ASN A C 1
ATOM 541 O O . ASN A 1 70 ? -12.766 11.598 18.410 1.00 93.75 70 ASN A O 1
ATOM 545 N N . GLY A 1 71 ? -11.895 10.927 16.453 1.00 92.00 71 GLY A N 1
ATOM 546 C CA . GLY A 1 71 ? -10.876 11.978 16.357 1.00 92.00 71 GLY A CA 1
ATOM 547 C C . GLY A 1 71 ? -9.640 11.787 17.247 1.00 92.00 71 GLY A C 1
ATOM 548 O O . GLY A 1 71 ? -8.757 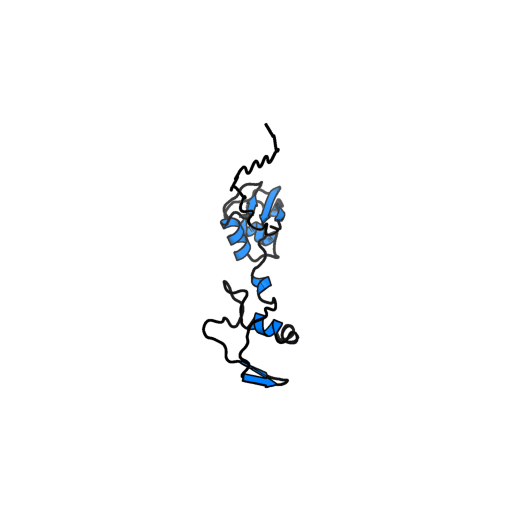12.635 17.232 1.00 92.00 71 GLY A O 1
ATOM 549 N N . SER A 1 72 ? -9.538 10.687 18.001 1.00 92.94 72 SER A N 1
ATOM 550 C CA . SER A 1 72 ? -8.374 10.383 18.848 1.00 92.94 72 SER A CA 1
ATOM 551 C C . SER A 1 72 ? -7.558 9.211 18.301 1.00 92.94 72 SER A C 1
ATOM 553 O O . SER A 1 72 ? -8.121 8.192 17.897 1.00 92.94 72 SER A O 1
ATOM 555 N N . VAL A 1 73 ? -6.226 9.318 18.322 1.00 93.19 73 VAL A N 1
ATOM 556 C CA . VAL A 1 73 ? -5.329 8.191 18.013 1.00 93.19 73 VAL A CA 1
ATOM 557 C C . VAL A 1 73 ? -5.379 7.184 19.161 1.00 93.19 73 VAL A C 1
ATOM 559 O O . VAL A 1 73 ? -5.209 7.540 20.328 1.00 93.19 73 VAL A O 1
ATOM 562 N N . VAL A 1 74 ? -5.606 5.914 18.836 1.00 92.69 74 VAL A N 1
ATOM 563 C CA . VAL A 1 74 ? -5.737 4.827 19.816 1.00 92.69 74 VAL A CA 1
ATOM 564 C C . VAL A 1 74 ? -4.879 3.625 19.412 1.00 92.69 74 VAL A C 1
ATOM 566 O O . VAL A 1 74 ? -4.624 3.415 18.226 1.00 92.69 74 VAL A O 1
ATOM 569 N N . PRO A 1 75 ? -4.423 2.792 20.366 1.00 91.12 75 PRO A N 1
ATOM 570 C CA . PRO A 1 75 ? -3.592 1.640 20.037 1.00 91.12 75 PRO A CA 1
ATOM 571 C C . PRO A 1 75 ? -4.384 0.556 19.279 1.00 91.12 75 PRO A C 1
ATOM 573 O O . PRO A 1 75 ? -5.584 0.400 19.510 1.00 91.12 75 PRO A O 1
ATOM 576 N N . PRO A 1 76 ? -3.724 -0.327 18.499 1.00 88.44 76 PRO A N 1
ATOM 577 C CA . PRO A 1 76 ? -4.398 -1.402 17.750 1.00 88.44 76 PRO A CA 1
ATOM 578 C C . PRO A 1 76 ? -5.248 -2.344 18.612 1.00 88.44 76 PRO A C 1
ATOM 580 O O . PRO A 1 76 ? -6.209 -2.946 18.140 1.00 88.44 76 PRO A O 1
ATOM 583 N N . LYS A 1 77 ? -4.885 -2.479 19.895 1.00 91.00 77 LYS A N 1
ATOM 584 C CA . LYS A 1 77 ? -5.580 -3.330 20.871 1.00 91.00 77 LYS A CA 1
ATOM 585 C C . LYS A 1 77 ? -6.823 -2.673 21.485 1.00 91.00 77 LYS A C 1
ATOM 587 O O . LYS A 1 77 ? -7.477 -3.330 22.294 1.00 91.00 77 LYS A O 1
ATOM 592 N N . TYR A 1 78 ? -7.109 -1.409 21.167 1.00 92.69 78 TYR A N 1
ATOM 593 C CA . TYR A 1 78 ? -8.258 -0.677 21.694 1.00 92.69 78 TYR A CA 1
ATOM 594 C C . TYR A 1 78 ? -9.549 -1.430 21.373 1.00 92.69 78 TYR A C 1
ATOM 596 O O . TYR A 1 78 ? -9.747 -1.847 20.233 1.00 92.69 78 TYR A O 1
ATOM 604 N N . LYS A 1 79 ? -10.388 -1.663 22.386 1.00 95.00 79 LYS A N 1
ATOM 605 C CA . LYS A 1 79 ? -11.667 -2.354 22.214 1.00 95.00 79 LYS A CA 1
ATOM 606 C C . LYS A 1 79 ? -12.742 -1.342 21.859 1.00 95.00 79 LYS A C 1
ATOM 608 O O . LYS A 1 79 ? -12.919 -0.376 22.592 1.00 95.00 79 LYS A O 1
ATOM 613 N N . LEU A 1 80 ? -13.456 -1.619 20.779 1.00 93.31 80 LEU A N 1
ATOM 614 C CA . LEU A 1 80 ? -14.570 -0.805 20.323 1.00 93.31 80 LEU A CA 1
ATOM 615 C C . LEU A 1 80 ? -15.844 -1.149 21.098 1.00 93.31 80 LEU A C 1
ATOM 617 O O . LEU A 1 80 ? -16.012 -2.281 21.558 1.00 93.31 80 LEU A O 1
ATOM 621 N N . ILE A 1 81 ? -16.744 -0.185 21.228 1.00 91.56 81 ILE A N 1
ATOM 622 C CA . ILE A 1 81 ? -18.042 -0.312 21.902 1.00 91.56 81 ILE A CA 1
ATOM 623 C C . ILE A 1 81 ? -19.225 -0.349 20.925 1.00 91.56 81 ILE A C 1
ATOM 625 O O . ILE A 1 81 ? -20.307 -0.771 21.325 1.00 91.56 81 ILE A O 1
ATOM 629 N N . GLY A 1 82 ? -19.014 -0.003 19.653 1.00 88.75 82 GLY A N 1
ATOM 630 C CA . GLY A 1 82 ? -20.069 0.165 18.658 1.00 88.75 82 GLY A CA 1
ATOM 631 C C . GLY A 1 82 ? -20.541 1.619 18.588 1.00 88.75 82 GLY A C 1
ATOM 632 O O . GLY A 1 82 ? -20.698 2.293 19.606 1.00 88.75 82 GLY A O 1
ATOM 633 N N . GLY A 1 83 ? -20.766 2.108 17.370 1.00 90.75 83 GLY A N 1
ATOM 634 C CA . GLY A 1 83 ? -21.183 3.479 17.086 1.00 90.75 83 GLY A CA 1
ATOM 635 C C . GLY A 1 83 ? -20.042 4.489 16.951 1.00 90.75 83 GLY A C 1
ATOM 636 O O . GLY A 1 83 ? -20.303 5.624 16.558 1.00 90.75 83 GLY A O 1
ATOM 637 N N . GLU A 1 84 ? -18.787 4.117 17.228 1.00 94.75 84 GLU A N 1
ATOM 638 C CA . GLU A 1 84 ? -17.664 5.040 17.042 1.00 94.75 84 GLU A CA 1
ATOM 639 C C . GLU A 1 84 ? -17.423 5.382 15.566 1.00 94.75 84 GLU A C 1
ATOM 641 O O . GLU A 1 84 ? -17.625 4.560 14.670 1.00 94.75 84 GLU A O 1
ATOM 646 N N . ALA A 1 85 ? -16.934 6.595 15.316 1.00 94.38 85 ALA A N 1
ATOM 647 C CA . ALA A 1 85 ? -16.454 7.024 14.012 1.00 94.38 85 ALA A CA 1
ATOM 648 C C . ALA A 1 85 ? -14.963 6.699 13.878 1.00 94.38 85 ALA A C 1
ATOM 650 O O . ALA A 1 85 ? -14.137 7.226 14.621 1.00 94.38 85 ALA A O 1
ATOM 651 N N . ILE A 1 86 ? -14.612 5.842 12.925 1.00 94.44 86 ILE A N 1
ATOM 652 C CA . ILE A 1 86 ? -13.229 5.574 12.536 1.00 94.44 86 ILE A CA 1
ATOM 653 C C . ILE A 1 86 ? -12.902 6.424 11.317 1.00 94.44 86 ILE A C 1
ATOM 655 O O . ILE A 1 86 ? -13.624 6.380 10.321 1.00 94.44 86 ILE A O 1
ATOM 659 N N . GLN A 1 87 ? -11.778 7.128 11.368 1.00 93.81 87 GLN A N 1
ATOM 660 C CA . GLN A 1 87 ? -11.187 7.793 10.214 1.00 93.81 87 GLN A CA 1
ATOM 661 C C . GLN A 1 87 ? -9.781 7.238 9.996 1.00 93.81 87 GLN A C 1
ATOM 663 O O . GLN A 1 87 ? -8.964 7.247 10.913 1.00 93.81 87 GLN A O 1
ATOM 668 N N . ALA A 1 88 ? -9.496 6.751 8.791 1.00 90.88 88 ALA A N 1
ATOM 669 C CA . ALA A 1 88 ? -8.159 6.329 8.392 1.00 90.88 88 ALA A CA 1
ATOM 670 C C . ALA A 1 88 ? -7.658 7.192 7.238 1.00 90.88 88 ALA A C 1
ATOM 672 O O . ALA A 1 88 ? -8.315 7.303 6.201 1.00 90.88 88 ALA A O 1
ATOM 673 N N . ALA A 1 89 ? -6.472 7.761 7.407 1.00 87.19 89 ALA A N 1
ATOM 674 C CA . ALA A 1 89 ? -5.706 8.354 6.333 1.00 87.19 89 ALA A CA 1
ATOM 675 C C . ALA A 1 89 ? -5.110 7.211 5.499 1.00 87.19 89 ALA A C 1
ATOM 677 O O . ALA A 1 89 ? -4.228 6.474 5.947 1.00 87.19 89 ALA A O 1
ATOM 678 N N . ILE A 1 90 ? -5.634 7.020 4.293 1.00 75.38 90 ILE A N 1
ATOM 679 C CA . ILE A 1 90 ? -5.172 5.981 3.384 1.00 75.38 90 IL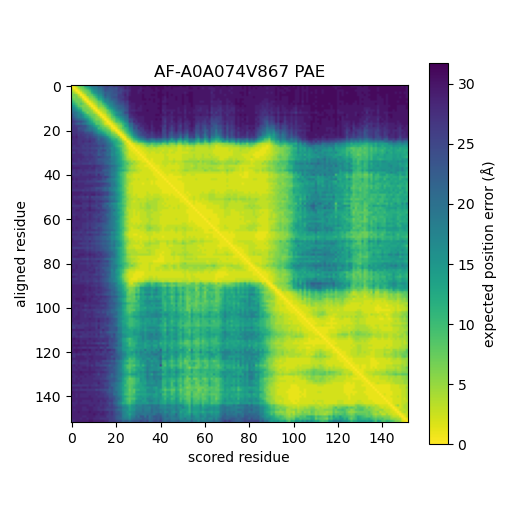E A CA 1
ATOM 680 C C . ILE A 1 90 ? -3.948 6.525 2.660 1.00 75.38 90 ILE A C 1
ATOM 682 O O . ILE A 1 90 ? -4.063 7.300 1.711 1.00 75.38 90 ILE A O 1
ATOM 686 N N . GLN A 1 91 ? -2.769 6.103 3.112 1.00 72.69 91 GLN A N 1
ATOM 687 C CA . GLN A 1 91 ? -1.548 6.275 2.330 1.00 72.69 91 GLN A CA 1
ATOM 688 C C . GLN A 1 91 ? -1.694 5.486 1.031 1.00 72.69 91 GLN A C 1
ATOM 690 O O . GLN A 1 91 ? -2.180 4.354 1.077 1.00 72.69 91 GLN A O 1
ATOM 695 N N . GLN A 1 92 ? -1.313 6.057 -0.111 1.00 67.94 92 GLN A N 1
ATOM 696 C CA . GLN A 1 92 ? -1.241 5.301 -1.363 1.00 67.94 92 GLN A CA 1
ATOM 697 C C . GLN A 1 92 ? -0.298 4.108 -1.197 1.00 67.94 92 GLN A C 1
ATOM 699 O O . GLN A 1 92 ? 0.672 4.164 -0.445 1.00 67.94 92 GLN A O 1
ATOM 704 N N . ASP A 1 93 ? -0.632 2.997 -1.849 1.00 74.06 93 ASP A N 1
ATOM 705 C CA . ASP A 1 93 ? 0.247 1.836 -1.809 1.00 74.06 93 ASP A CA 1
ATOM 706 C C . ASP A 1 93 ? 1.448 2.124 -2.704 1.00 74.06 93 ASP A C 1
ATOM 708 O O . ASP A 1 93 ? 1.283 2.244 -3.915 1.00 74.06 93 ASP A O 1
ATOM 712 N N . GLU A 1 94 ? 2.648 2.235 -2.139 1.00 74.81 94 GLU A N 1
ATOM 713 C CA . GLU A 1 94 ? 3.857 2.425 -2.945 1.00 74.81 94 GLU A CA 1
ATOM 714 C C . GLU A 1 94 ? 4.068 1.268 -3.929 1.00 74.81 94 GLU A C 1
ATOM 716 O O . GLU A 1 94 ? 4.675 1.464 -4.979 1.00 74.81 94 GLU A O 1
ATOM 721 N N . SER A 1 95 ? 3.495 0.083 -3.672 1.00 77.00 95 SER A N 1
ATOM 722 C CA . SER A 1 95 ? 3.511 -1.009 -4.645 1.00 77.00 95 SER A CA 1
ATOM 723 C C . SER A 1 95 ? 2.772 -0.665 -5.941 1.00 77.00 95 SER A C 1
ATOM 725 O O . SER A 1 95 ? 2.989 -1.324 -6.952 1.00 77.00 95 SER A O 1
ATOM 727 N N . GLN A 1 96 ? 1.899 0.347 -5.955 1.00 77.56 96 GLN A N 1
ATOM 728 C CA . GLN A 1 96 ? 1.284 0.847 -7.189 1.00 77.56 96 GLN A CA 1
ATOM 729 C C . GLN A 1 96 ? 2.312 1.529 -8.096 1.00 77.56 96 GLN A C 1
ATOM 731 O O . GLN A 1 96 ? 2.129 1.549 -9.312 1.00 77.56 96 GLN A O 1
ATOM 736 N N . LEU A 1 97 ? 3.419 2.022 -7.533 1.00 81.94 97 LEU A N 1
ATOM 737 C CA . LEU A 1 97 ? 4.526 2.604 -8.291 1.00 81.94 97 LEU A CA 1
ATOM 738 C C . LEU A 1 97 ? 5.366 1.532 -9.010 1.00 81.94 97 LEU A C 1
ATOM 740 O O . LEU A 1 97 ? 6.074 1.854 -9.963 1.00 81.94 97 LEU A O 1
ATOM 744 N N . ALA A 1 98 ? 5.226 0.256 -8.616 1.00 86.25 98 ALA A N 1
ATOM 745 C CA . ALA A 1 98 ? 5.971 -0.887 -9.155 1.00 86.25 98 ALA A CA 1
ATOM 746 C C . ALA A 1 98 ? 5.954 -0.983 -10.680 1.00 86.25 98 ALA A C 1
ATOM 748 O O . ALA A 1 98 ? 6.962 -1.347 -11.279 1.00 86.25 98 ALA A O 1
ATOM 749 N N . PHE A 1 99 ? 4.836 -0.630 -11.310 1.00 87.88 99 PHE A N 1
ATOM 750 C CA . PHE A 1 99 ? 4.623 -0.824 -12.745 1.00 87.88 99 PHE A CA 1
ATOM 751 C C . PHE A 1 99 ? 4.602 0.485 -13.535 1.00 87.88 99 PHE A C 1
ATOM 753 O O . PHE A 1 99 ? 4.198 0.497 -14.695 1.00 87.88 99 PHE A O 1
ATOM 760 N N . ILE A 1 100 ? 5.026 1.596 -12.928 1.00 90.31 100 ILE A N 1
ATOM 761 C CA . ILE A 1 100 ? 5.134 2.866 -13.644 1.00 90.31 100 ILE A CA 1
ATOM 762 C C . ILE A 1 100 ? 6.363 2.798 -14.565 1.00 90.31 100 ILE A C 1
ATOM 764 O O . ILE A 1 100 ? 7.469 2.549 -14.071 1.00 90.31 100 ILE A O 1
ATOM 768 N N . PRO A 1 101 ? 6.207 3.010 -15.887 1.00 92.81 101 PRO A N 1
ATOM 769 C CA . PRO A 1 101 ? 7.337 3.081 -16.806 1.00 92.81 101 PRO A CA 1
ATOM 770 C C . PRO A 1 101 ? 8.272 4.237 -16.437 1.00 92.81 101 PRO A C 1
ATOM 772 O O . PRO A 1 101 ? 7.818 5.359 -16.210 1.00 92.81 101 PRO A O 1
ATOM 775 N N . GLN A 1 102 ? 9.580 3.984 -16.400 1.00 94.00 102 GLN A N 1
ATOM 776 C CA . GLN A 1 102 ? 10.586 5.008 -16.116 1.00 94.00 102 GLN A CA 1
ATOM 777 C C . GLN A 1 102 ? 11.723 4.934 -17.126 1.00 94.0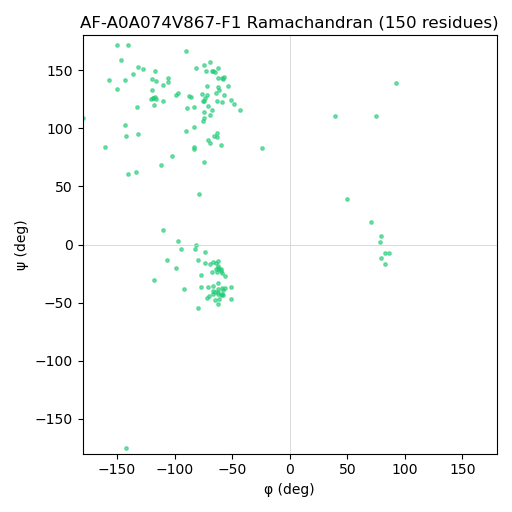0 102 GLN A C 1
ATOM 779 O O . GLN A 1 102 ? 12.424 3.931 -17.205 1.00 94.00 102 GLN A O 1
ATOM 784 N N . ALA A 1 103 ? 11.926 6.006 -17.892 1.00 94.44 103 ALA A N 1
ATOM 785 C CA . ALA A 1 103 ? 13.025 6.069 -18.845 1.00 94.44 103 ALA A CA 1
ATOM 786 C C . ALA A 1 103 ? 14.376 6.009 -18.110 1.00 94.44 103 ALA A C 1
ATOM 788 O O . ALA A 1 103 ? 14.661 6.832 -17.241 1.00 94.44 103 ALA A O 1
ATOM 789 N N . MET A 1 104 ? 15.214 5.039 -18.474 1.00 92.75 104 MET A N 1
ATOM 790 C CA . MET A 1 104 ? 16.579 4.889 -17.972 1.00 92.75 104 MET A CA 1
ATOM 791 C C . MET A 1 104 ? 17.489 4.321 -19.059 1.00 92.75 104 MET A C 1
ATOM 793 O O . MET A 1 104 ? 17.018 3.702 -20.010 1.00 92.75 104 MET A O 1
ATOM 797 N N . SER A 1 105 ? 18.797 4.537 -18.916 1.00 92.75 105 SER A N 1
ATOM 798 C CA . SER A 1 105 ? 19.779 3.955 -19.831 1.00 92.75 105 SER A CA 1
ATOM 799 C C . SER A 1 105 ? 19.873 2.447 -19.598 1.00 92.75 105 SER A C 1
ATOM 801 O O . SER A 1 105 ? 20.224 2.014 -18.498 1.00 92.75 105 SER A O 1
ATOM 803 N N . LEU A 1 106 ? 19.556 1.661 -20.625 1.00 93.38 106 LEU A N 1
ATOM 804 C CA . LEU A 1 106 ? 19.681 0.207 -20.624 1.00 93.38 106 LEU A CA 1
ATOM 805 C C . LEU A 1 106 ? 20.816 -0.190 -21.570 1.00 93.38 106 LEU A C 1
ATOM 807 O O . LEU A 1 106 ? 20.798 0.165 -22.746 1.00 93.38 106 LEU A O 1
ATOM 811 N N . ASP A 1 107 ? 21.797 -0.927 -21.055 1.00 95.62 107 ASP A N 1
ATOM 812 C CA . ASP A 1 107 ? 22.898 -1.470 -21.854 1.00 95.62 107 ASP A CA 1
ATOM 813 C C . ASP A 1 107 ? 22.444 -2.778 -22.519 1.00 95.62 107 ASP A C 1
ATOM 815 O O . ASP A 1 107 ? 22.623 -3.867 -21.972 1.00 95.62 107 ASP A O 1
ATOM 819 N N . ILE A 1 108 ? 21.745 -2.663 -23.650 1.00 95.25 108 ILE A N 1
ATOM 820 C CA . ILE A 1 108 ? 21.202 -3.803 -24.399 1.00 95.25 108 ILE A CA 1
ATOM 821 C C . ILE A 1 108 ? 22.303 -4.365 -25.298 1.00 95.25 108 ILE A C 1
ATOM 823 O O . ILE A 1 108 ? 22.800 -3.685 -26.193 1.00 95.25 108 ILE A O 1
ATOM 827 N N . ILE A 1 109 ? 22.672 -5.624 -25.060 1.00 97.25 109 ILE A N 1
ATOM 828 C CA . ILE A 1 109 ? 23.741 -6.317 -25.791 1.00 97.25 109 ILE A CA 1
ATOM 829 C C . ILE A 1 109 ? 23.204 -7.220 -26.903 1.00 97.25 109 ILE A C 1
ATOM 831 O O . ILE A 1 109 ? 23.948 -7.575 -27.816 1.00 97.25 109 ILE A O 1
ATOM 835 N N . TYR A 1 110 ? 21.925 -7.596 -26.832 1.00 96.50 110 TYR A N 1
ATOM 836 C CA . TYR A 1 110 ? 21.231 -8.354 -27.867 1.00 96.50 110 TYR A CA 1
ATOM 837 C C . TYR A 1 110 ? 19.718 -8.142 -27.769 1.00 96.50 110 TYR A C 1
ATOM 839 O O . TYR A 1 110 ? 19.173 -8.108 -26.666 1.00 96.50 110 TYR A O 1
ATOM 847 N N . GLU A 1 111 ? 19.042 -8.054 -28.911 1.00 95.31 111 GLU A N 1
ATOM 848 C CA . GLU A 1 111 ? 17.587 -7.948 -28.992 1.00 95.31 111 GLU A CA 1
ATOM 849 C C . GLU A 1 111 ? 17.070 -8.586 -30.285 1.00 95.31 111 GLU A C 1
ATOM 851 O O . GLU A 1 111 ? 17.610 -8.346 -31.368 1.00 95.31 111 GLU A O 1
ATOM 856 N N . ASP A 1 112 ? 16.017 -9.389 -30.157 1.00 94.00 112 ASP A N 1
ATOM 857 C CA . ASP A 1 112 ? 15.184 -9.870 -31.255 1.00 94.00 112 ASP A CA 1
ATOM 858 C C . ASP A 1 112 ? 13.702 -9.922 -30.833 1.00 94.00 112 ASP A C 1
ATOM 860 O O . ASP A 1 112 ? 13.338 -9.515 -29.728 1.00 94.00 112 ASP A O 1
ATOM 864 N N . ASP A 1 113 ? 12.834 -10.438 -31.708 1.00 89.94 113 ASP A N 1
ATOM 865 C CA . ASP A 1 113 ? 11.384 -10.511 -31.475 1.00 89.94 113 ASP A CA 1
ATOM 866 C C . ASP A 1 113 ? 10.978 -11.391 -30.271 1.00 89.94 113 ASP A C 1
ATOM 868 O O . ASP A 1 113 ? 9.822 -11.374 -29.850 1.00 89.94 113 ASP A O 1
ATOM 872 N N . SER A 1 114 ? 11.889 -12.214 -29.746 1.00 89.19 114 SER A N 1
ATOM 873 C CA . SER A 1 114 ? 11.628 -13.206 -28.695 1.00 89.19 114 SER A CA 1
ATOM 874 C C . SER A 1 114 ? 12.416 -12.967 -27.409 1.00 89.19 114 SER A C 1
ATOM 876 O O . SER A 1 114 ? 11.945 -13.348 -26.335 1.00 89.19 114 SER A O 1
ATOM 878 N N . VAL A 1 115 ? 13.615 -12.387 -27.483 1.00 91.25 115 VAL A N 1
ATOM 879 C CA . VAL A 1 115 ? 14.485 -12.195 -26.323 1.00 91.25 115 VAL A CA 1
ATOM 880 C C . VAL A 1 115 ? 15.249 -10.878 -26.378 1.00 91.25 115 VAL A C 1
ATOM 882 O O . VAL A 1 115 ? 15.774 -10.457 -27.405 1.00 91.25 115 VAL A O 1
ATOM 885 N N . LEU A 1 116 ? 15.375 -10.270 -25.202 1.00 92.06 116 LEU A N 1
ATOM 886 C CA . LEU A 1 116 ? 16.212 -9.111 -24.947 1.00 92.06 116 LEU A CA 1
ATOM 887 C C . LEU A 1 116 ? 17.251 -9.495 -23.895 1.00 92.06 116 LEU A C 1
ATOM 889 O O . LEU A 1 116 ? 16.917 -9.985 -22.814 1.00 92.06 116 LEU A O 1
ATOM 893 N N . VAL A 1 117 ? 18.523 -9.276 -24.211 1.00 94.56 117 VAL A N 1
ATOM 894 C CA . VAL A 1 117 ? 19.649 -9.495 -23.306 1.00 94.56 117 VAL A CA 1
ATOM 895 C C . VAL A 1 117 ? 20.306 -8.153 -23.042 1.00 94.56 117 VAL A C 1
ATOM 897 O O . VAL A 1 117 ? 20.727 -7.447 -23.957 1.00 94.56 117 VAL A O 1
ATOM 900 N N . LEU A 1 118 ? 20.428 -7.817 -21.766 1.00 94.81 118 LEU A N 1
ATOM 901 C CA . LEU A 1 118 ? 21.048 -6.581 -21.316 1.00 94.81 118 LEU A CA 1
ATOM 902 C C . LEU A 1 118 ? 22.128 -6.863 -20.279 1.00 94.81 118 LEU A C 1
ATOM 904 O O . LEU A 1 118 ? 22.056 -7.825 -19.509 1.00 94.81 118 LEU A O 1
ATOM 908 N N . ASN A 1 119 ? 23.119 -5.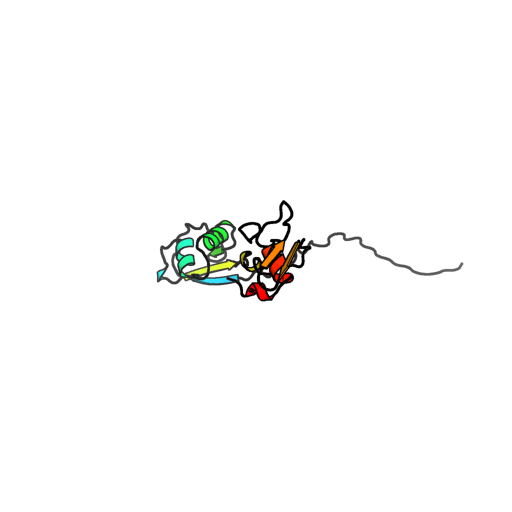987 -20.237 1.00 95.19 119 ASN A N 1
ATOM 909 C CA . ASN A 1 119 ? 24.152 -5.964 -19.224 1.00 95.19 119 ASN A CA 1
ATOM 910 C C . ASN A 1 119 ? 23.698 -5.076 -18.058 1.00 95.19 119 ASN A C 1
ATOM 912 O O . ASN A 1 119 ? 23.773 -3.848 -18.093 1.00 95.19 119 ASN A O 1
ATOM 916 N N . LYS A 1 120 ? 23.167 -5.703 -17.007 1.00 93.81 120 LYS A N 1
ATOM 917 C CA . LYS A 1 120 ? 22.606 -4.965 -15.875 1.00 93.81 120 LYS A CA 1
ATOM 918 C C . LYS A 1 120 ? 23.732 -4.352 -15.032 1.00 93.81 120 LYS A C 1
ATOM 920 O O . LYS A 1 120 ? 24.555 -5.110 -14.512 1.00 93.81 120 LYS A O 1
ATOM 925 N N . PRO A 1 121 ? 23.721 -3.035 -14.755 1.00 92.25 121 PRO A N 1
ATOM 926 C CA . PRO A 1 121 ? 24.702 -2.446 -13.856 1.00 92.25 121 PRO A CA 1
ATOM 927 C C . PRO A 1 121 ? 24.584 -3.019 -12.433 1.00 92.25 121 PRO A C 1
ATOM 929 O O . PRO A 1 121 ? 23.515 -3.453 -11.970 1.00 92.25 121 PRO A O 1
ATOM 932 N N . ALA A 1 122 ? 25.707 -3.023 -11.715 1.00 93.00 122 ALA A N 1
ATOM 933 C CA . ALA A 1 122 ? 25.726 -3.358 -10.296 1.00 93.00 122 ALA A CA 1
ATOM 934 C C . ALA A 1 122 ? 24.890 -2.338 -9.503 1.00 93.00 122 ALA A C 1
ATOM 936 O O . ALA A 1 122 ? 24.857 -1.157 -9.833 1.00 93.00 122 ALA A O 1
ATOM 937 N N . GLY A 1 123 ? 24.185 -2.801 -8.471 1.00 90.50 123 GLY A N 1
ATOM 938 C CA . GLY A 1 123 ? 23.323 -1.948 -7.644 1.00 90.50 123 GLY A CA 1
ATOM 939 C C . GLY A 1 123 ? 21.922 -1.678 -8.207 1.00 90.50 123 GLY A C 1
ATOM 940 O O . GLY A 1 123 ? 21.040 -1.329 -7.432 1.00 90.50 123 GLY A O 1
ATOM 941 N N . LEU A 1 124 ? 21.663 -1.911 -9.502 1.00 93.06 124 LEU A N 1
ATOM 942 C CA . LEU A 1 124 ? 20.308 -1.785 -10.051 1.00 93.06 124 LEU A CA 1
ATOM 943 C C . LEU A 1 124 ? 19.436 -2.983 -9.651 1.00 93.06 124 LEU A C 1
ATOM 945 O O . LEU A 1 124 ? 19.781 -4.137 -9.942 1.00 93.06 124 LEU A O 1
ATOM 949 N N . VAL A 1 125 ? 18.308 -2.704 -9.000 1.00 94.62 125 VAL A N 1
ATOM 950 C CA . VAL A 1 125 ? 17.305 -3.697 -8.594 1.00 94.62 125 VAL A CA 1
ATOM 951 C C . VAL A 1 125 ? 16.548 -4.200 -9.823 1.00 94.62 125 VAL A C 1
ATOM 953 O O . VAL A 1 125 ? 16.187 -3.413 -10.691 1.00 94.62 125 VAL A O 1
ATOM 956 N N . VAL A 1 126 ? 16.317 -5.514 -9.918 1.00 93.25 126 VAL A N 1
ATOM 957 C CA . VAL A 1 126 ? 15.665 -6.127 -11.092 1.00 93.25 126 VAL A CA 1
ATOM 958 C C . VAL A 1 126 ? 14.148 -5.950 -11.042 1.00 93.25 126 VAL A C 1
ATOM 960 O O . VAL A 1 126 ? 13.563 -5.410 -11.976 1.00 93.25 126 VAL A O 1
ATOM 963 N N . HIS A 1 127 ? 13.532 -6.384 -9.941 1.00 91.81 127 HIS A N 1
ATOM 964 C CA . HIS A 1 127 ? 12.085 -6.352 -9.744 1.00 91.81 127 HIS A CA 1
ATOM 965 C C . HIS A 1 127 ? 11.716 -5.491 -8.533 1.00 91.81 127 HIS A C 1
ATOM 967 O O . HIS A 1 127 ? 12.429 -5.553 -7.525 1.00 91.81 127 HIS A O 1
ATOM 973 N N . PRO A 1 128 ? 10.602 -4.737 -8.605 1.00 91.25 128 PRO A N 1
ATOM 974 C CA . PRO A 1 128 ? 10.081 -3.979 -7.480 1.00 91.25 128 PRO A CA 1
ATOM 975 C C . PRO A 1 128 ? 9.881 -4.849 -6.243 1.00 91.25 128 PRO A C 1
ATOM 977 O O . PRO A 1 128 ? 9.363 -5.964 -6.317 1.00 91.25 128 PRO A O 1
ATOM 980 N N . ALA A 1 129 ? 10.285 -4.321 -5.095 1.00 87.38 129 ALA A N 1
ATOM 981 C CA . ALA A 1 129 ? 10.122 -4.965 -3.800 1.00 87.38 129 ALA A CA 1
ATOM 982 C C . ALA A 1 129 ? 9.982 -3.906 -2.702 1.00 87.38 129 ALA A C 1
ATOM 984 O O . ALA A 1 129 ? 10.204 -2.719 -2.938 1.00 87.38 129 ALA A O 1
ATOM 985 N N . ALA A 1 130 ? 9.657 -4.335 -1.481 1.00 81.38 130 ALA A N 1
ATOM 986 C CA . ALA A 1 130 ? 9.571 -3.435 -0.334 1.00 81.38 130 ALA A CA 1
ATOM 987 C C . ALA A 1 130 ? 10.847 -2.578 -0.194 1.00 81.38 130 ALA A C 1
ATOM 989 O O . ALA A 1 130 ? 11.959 -3.105 -0.127 1.00 81.38 130 ALA A O 1
ATOM 990 N N . GLY A 1 131 ? 10.674 -1.253 -0.177 1.00 82.25 131 GLY A N 1
ATOM 991 C CA . GLY A 1 131 ? 11.762 -0.270 -0.112 1.00 82.25 131 GLY A CA 1
ATOM 992 C C . GLY A 1 131 ? 12.426 0.072 -1.454 1.00 82.25 131 GLY A C 1
ATOM 993 O O . GLY A 1 131 ? 13.226 0.996 -1.501 1.00 82.25 131 GLY A O 1
ATOM 994 N N . ASN A 1 132 ? 12.098 -0.635 -2.540 1.00 86.75 132 ASN A N 1
ATOM 995 C CA . ASN A 1 132 ? 12.567 -0.373 -3.906 1.00 86.75 132 ASN A CA 1
ATOM 996 C C . ASN A 1 132 ? 11.413 -0.598 -4.895 1.00 86.75 132 ASN A C 1
ATOM 998 O O . ASN A 1 132 ? 11.461 -1.496 -5.735 1.00 86.75 132 ASN A O 1
ATOM 1002 N N . TRP A 1 133 ? 10.333 0.172 -4.752 1.00 89.31 133 TRP A N 1
ATOM 1003 C CA . TRP A 1 133 ? 9.140 0.037 -5.595 1.00 89.31 133 TRP A CA 1
ATOM 1004 C C . TRP A 1 133 ? 9.276 0.701 -6.964 1.00 89.31 133 TRP A C 1
ATOM 1006 O O . TRP A 1 133 ? 8.478 0.445 -7.848 1.00 89.31 133 TRP A O 1
ATOM 1016 N N . GLN A 1 134 ? 10.284 1.540 -7.160 1.00 90.12 134 GLN A N 1
ATOM 1017 C CA . GLN A 1 134 ? 10.535 2.239 -8.412 1.00 90.12 134 GLN A CA 1
ATOM 1018 C C . GLN A 1 134 ? 12.036 2.277 -8.693 1.00 90.12 134 GLN A C 1
ATOM 1020 O O . GLN A 1 134 ? 12.847 1.913 -7.840 1.00 90.12 134 GLN A O 1
ATOM 1025 N N . GLY A 1 135 ? 12.416 2.733 -9.883 1.00 91.56 135 GLY A N 1
ATOM 1026 C CA . GLY A 1 135 ? 13.809 2.812 -10.313 1.00 91.56 135 GLY A CA 1
ATOM 1027 C C . GLY A 1 135 ? 14.430 1.442 -10.566 1.00 91.56 135 GLY A C 1
ATOM 1028 O O . GLY A 1 135 ? 15.652 1.310 -10.552 1.00 91.56 135 GLY A O 1
ATOM 1029 N N . THR A 1 136 ? 13.605 0.413 -10.761 1.00 94.69 136 THR A N 1
ATOM 1030 C CA . THR A 1 136 ? 14.059 -0.950 -11.037 1.00 94.69 136 THR A CA 1
ATOM 1031 C C . THR A 1 136 ? 14.207 -1.188 -12.536 1.00 94.69 136 THR A C 1
ATOM 1033 O O . THR A 1 136 ? 13.698 -0.429 -13.364 1.00 94.69 136 THR A O 1
ATOM 1036 N N . LEU A 1 137 ? 14.878 -2.280 -12.898 1.00 93.94 137 LEU A N 1
ATOM 1037 C CA . LEU A 1 137 ? 15.027 -2.700 -14.285 1.00 93.94 137 LEU A CA 1
ATOM 1038 C C . LEU A 1 137 ? 13.669 -2.934 -14.957 1.00 93.94 137 LEU A C 1
ATOM 1040 O O . LEU A 1 137 ? 13.503 -2.566 -16.114 1.00 93.94 137 LEU A O 1
ATOM 1044 N N . LEU A 1 138 ? 12.690 -3.482 -14.231 1.00 93.31 138 LEU A N 1
ATOM 1045 C CA . LEU A 1 138 ? 11.321 -3.629 -14.725 1.00 93.31 138 LEU A CA 1
ATOM 1046 C C . LEU A 1 138 ? 10.718 -2.276 -15.132 1.00 93.31 138 LEU A C 1
ATOM 1048 O O . LEU A 1 138 ? 10.132 -2.181 -16.206 1.00 93.31 138 LEU A O 1
ATOM 1052 N N . ASN A 1 139 ? 10.913 -1.214 -14.341 1.00 93.94 139 ASN A N 1
ATOM 1053 C CA . ASN A 1 139 ? 10.428 0.127 -14.694 1.00 93.94 139 ASN A CA 1
ATOM 1054 C C . ASN A 1 139 ? 11.077 0.638 -15.991 1.00 93.94 139 ASN A C 1
ATOM 1056 O O . ASN A 1 139 ? 10.389 1.203 -16.844 1.00 93.94 139 ASN A O 1
ATOM 1060 N N . GLY A 1 140 ? 12.383 0.393 -16.152 1.00 94.25 140 GLY A N 1
ATOM 1061 C CA . GLY A 1 140 ? 13.131 0.697 -17.374 1.00 94.25 140 GLY A CA 1
ATOM 1062 C C . GLY A 1 140 ? 12.624 -0.059 -18.594 1.00 94.25 140 GLY A C 1
ATOM 1063 O O . GLY A 1 140 ? 12.390 0.531 -19.647 1.00 94.25 140 GLY A O 1
ATOM 1064 N N . LEU A 1 141 ? 12.399 -1.360 -18.437 1.00 93.56 141 LEU A N 1
ATOM 1065 C CA . LEU A 1 141 ? 11.906 -2.230 -19.497 1.00 93.56 141 LEU A CA 1
ATOM 1066 C C . LEU A 1 141 ? 10.489 -1.853 -19.938 1.00 93.56 141 LEU A C 1
ATOM 1068 O O . LEU A 1 141 ? 10.231 -1.808 -21.136 1.00 93.56 141 LEU A O 1
ATOM 1072 N N . LEU A 1 142 ? 9.599 -1.505 -19.005 1.00 93.44 142 LEU A N 1
ATOM 1073 C CA . LEU A 1 142 ? 8.254 -1.023 -19.335 1.00 93.44 142 LEU A CA 1
ATOM 1074 C C . LEU A 1 142 ? 8.275 0.282 -20.147 1.00 93.44 142 LEU A C 1
ATOM 1076 O O . LEU A 1 142 ? 7.397 0.491 -20.981 1.00 93.44 142 LEU A O 1
ATOM 1080 N N . ALA A 1 143 ? 9.262 1.159 -19.920 1.00 93.50 143 ALA A N 1
ATOM 1081 C CA . ALA A 1 143 ? 9.432 2.382 -20.709 1.00 93.50 143 ALA A CA 1
ATOM 1082 C C . ALA A 1 143 ? 10.057 2.115 -22.083 1.00 93.50 143 ALA A C 1
ATOM 1084 O O . ALA A 1 143 ? 9.692 2.769 -23.056 1.00 93.50 143 ALA A O 1
ATOM 1085 N N . TYR A 1 144 ? 10.991 1.166 -22.154 1.00 92.69 144 TYR A N 1
ATOM 1086 C CA . TYR A 1 144 ? 11.682 0.797 -23.385 1.00 92.69 144 TYR A CA 1
ATOM 1087 C C . TYR A 1 144 ? 10.773 0.026 -24.352 1.00 92.69 144 TYR A C 1
ATOM 1089 O O . TYR A 1 144 ? 10.703 0.349 -25.535 1.00 92.69 144 TYR A O 1
ATOM 1097 N N . CYS A 1 145 ? 10.033 -0.958 -23.839 1.00 89.44 145 CYS A N 1
ATOM 1098 C CA . CYS A 1 145 ? 9.123 -1.791 -24.611 1.00 89.44 145 CYS A CA 1
ATOM 1099 C C . CYS A 1 145 ? 7.757 -1.872 -23.907 1.00 89.44 145 CYS A C 1
ATOM 1101 O O . CYS A 1 145 ? 7.543 -2.736 -23.052 1.00 89.44 145 CYS A O 1
ATOM 1103 N N . PRO A 1 146 ? 6.791 -1.012 -24.286 1.00 83.81 146 PRO A N 1
ATOM 1104 C CA . PRO A 1 146 ? 5.455 -1.002 -23.683 1.00 83.81 146 PRO A CA 1
ATOM 1105 C C . PRO A 1 146 ? 4.686 -2.326 -23.826 1.00 83.81 146 PRO A C 1
ATOM 1107 O O . PRO A 1 146 ? 3.774 -2.602 -23.051 1.00 83.81 146 PRO A O 1
ATOM 1110 N N . ALA A 1 147 ? 5.050 -3.176 -24.794 1.00 83.06 147 ALA A N 1
ATOM 1111 C CA . ALA A 1 147 ? 4.453 -4.503 -24.945 1.00 83.06 147 ALA A CA 1
ATOM 1112 C C . ALA A 1 147 ? 4.728 -5.418 -23.734 1.00 83.06 147 ALA A C 1
ATOM 1114 O O . ALA A 1 147 ? 3.934 -6.318 -23.455 1.00 83.06 147 ALA A O 1
ATOM 1115 N N . LEU A 1 148 ? 5.793 -5.152 -22.965 1.00 82.06 148 LEU A N 1
ATOM 1116 C CA . LEU A 1 148 ? 6.147 -5.924 -21.772 1.00 82.06 148 LEU A CA 1
ATOM 1117 C C . LEU A 1 148 ? 5.130 -5.792 -20.633 1.00 82.06 148 LEU A C 1
ATOM 1119 O O . LEU A 1 148 ? 5.112 -6.642 -19.753 1.00 82.06 148 LEU A O 1
ATOM 1123 N N . THR A 1 149 ? 4.227 -4.805 -20.663 1.00 78.50 149 THR A N 1
ATOM 1124 C CA . THR A 1 149 ? 3.117 -4.724 -19.695 1.00 78.50 149 THR A CA 1
ATOM 1125 C C . THR A 1 149 ? 2.164 -5.925 -19.780 1.00 78.50 149 THR A C 1
ATOM 1127 O O . THR A 1 149 ? 1.418 -6.180 -18.841 1.00 78.50 149 THR A O 1
ATOM 1130 N N . GLN A 1 150 ? 2.163 -6.655 -20.902 1.00 75.75 150 GLN A N 1
ATOM 1131 C CA . GLN A 1 150 ? 1.298 -7.819 -21.131 1.00 75.75 150 GLN A CA 1
ATOM 1132 C C . GLN A 1 150 ? 1.969 -9.155 -20.782 1.00 75.75 150 GLN A C 1
ATOM 1134 O O . GLN A 1 150 ? 1.335 -10.206 -20.884 1.00 75.75 150 GLN A O 1
ATOM 1139 N N . VAL A 1 151 ? 3.249 -9.131 -20.407 1.00 70.75 151 VAL A N 1
ATOM 1140 C CA . VAL A 1 151 ? 3.992 -10.324 -19.998 1.00 70.75 151 VAL A CA 1
ATOM 1141 C C . VAL A 1 151 ? 3.739 -10.546 -18.498 1.00 70.75 151 VAL A C 1
ATOM 1143 O O . VAL A 1 151 ? 3.877 -9.587 -17.737 1.00 70.75 151 VAL A O 1
ATOM 1146 N N . PRO A 1 152 ? 3.303 -11.753 -18.084 1.00 55.88 152 PRO A N 1
ATOM 1147 C CA . PRO A 1 152 ? 2.885 -12.040 -16.709 1.00 55.88 152 PRO A CA 1
ATOM 1148 C C . PRO A 1 152 ? 4.005 -11.931 -15.670 1.00 55.88 152 PRO A C 1
ATOM 1150 O O . PRO A 1 152 ? 5.186 -12.149 -16.025 1.00 55.88 152 PRO A O 1
#

Foldseek 3Di:
DDDDDDDDDPPPPPPPPPPPPDPPPFDKDKDFFAQVQAQPFQLVSCCVVPVVDDSVQSQVQLVVQQKDWQNHRDHRRDGHHGGIMIMGRDDPDLLVLQQAADADDWQWPDDDPPDTDTDDDPPAAAGADVVRSDRHVNSNVCNVDVVCVPPD

Organism: NCBI:txid1385367

Solvent-accessible surface area (backbone atoms only — not comparable to full-atom values): 9433 Å² total; per-residue (Å²): 144,80,92,82,79,86,82,88,77,90,77,79,82,73,87,72,75,78,82,73,69,79,80,71,80,75,45,72,50,76,46,68,40,51,64,90,48,34,70,32,30,45,50,64,41,45,48,68,79,41,67,90,50,56,66,67,57,55,46,47,34,24,74,74,53,37,23,25,51,73,85,37,70,52,60,52,76,41,65,39,78,37,68,46,42,36,39,32,54,52,74,78,61,61,70,69,44,35,76,48,59,36,89,62,95,74,54,69,79,45,74,60,101,87,52,76,42,63,62,77,62,87,91,64,44,58,66,57,42,94,96,40,28,58,87,18,49,51,12,27,44,35,47,75,40,64,73,55,75,76,57,131